Protein AF-A0A927BE67-F1 (afdb_monomer)

Solvent-accessible surface area (backbone atoms only — not comparable to full-atom values): 8827 Å² total; per-residue (Å²): 133,79,52,74,66,58,51,49,55,53,50,36,50,55,52,45,66,64,47,67,50,78,83,44,46,65,58,48,44,51,53,51,55,58,47,58,78,45,91,54,47,82,44,80,40,77,62,96,70,82,77,75,65,72,56,101,66,52,34,47,49,42,60,64,65,53,89,58,36,66,52,48,56,55,51,50,36,28,50,43,20,61,75,66,48,85,79,73,69,85,77,58,86,67,52,88,71,46,93,55,68,65,61,62,45,50,49,56,51,50,10,46,52,43,21,50,58,53,47,72,69,40,73,77,50,57,87,44,45,69,59,54,52,52,50,52,49,52,53,37,52,76,69,67,55,74,88,124

Organism: NCBI:txid2771359

Foldseek 3Di:
DDDPVRVLVVQLVVLCVLQVDVLCSVLSSVLSVLLVVDPAAEEEDADPDDDFDDDPGRYGYFHSVDPNSCVSSLSSQLVSQLSPVPPPDPPPVPCVPPPCLPPQLVSSVSSVVSSVVSCVVRPSNPVVVVVSVVVSVVVCVVSVNPDD

Structure (mmCIF, N/CA/C/O backbone):
data_AF-A0A927BE67-F1
#
_entry.id   AF-A0A927BE67-F1
#
loop_
_atom_site.group_PDB
_atom_site.id
_atom_site.type_symbol
_atom_site.label_atom_id
_atom_site.label_alt_id
_atom_site.label_comp_id
_atom_site.label_asym_id
_atom_site.label_entity_id
_atom_site.label_seq_id
_atom_site.pdbx_PDB_ins_code
_atom_site.Cartn_x
_atom_site.Cartn_y
_atom_site.Cartn_z
_atom_site.occupancy
_a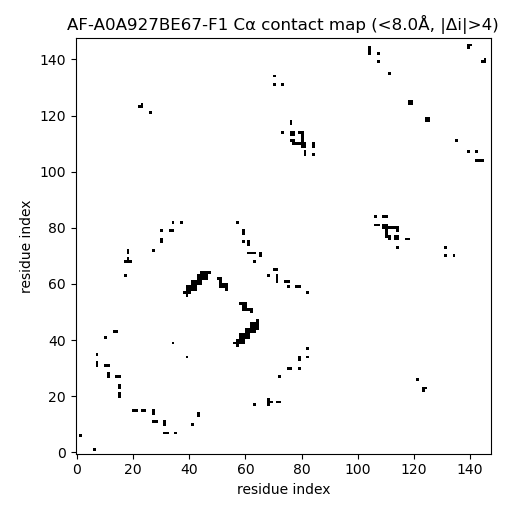tom_site.B_iso_or_equiv
_atom_site.auth_seq_id
_atom_site.auth_comp_id
_atom_site.auth_asym_id
_atom_site.auth_atom_id
_atom_site.pdbx_PDB_model_num
ATOM 1 N N . MET A 1 1 ? 0.210 -8.101 26.092 1.00 61.03 1 MET A N 1
ATOM 2 C CA . MET A 1 1 ? 0.475 -8.402 24.668 1.00 61.03 1 MET A CA 1
ATOM 3 C C . MET A 1 1 ? -0.801 -8.115 23.909 1.00 61.03 1 MET A C 1
ATOM 5 O O . MET A 1 1 ? -1.844 -8.502 24.415 1.00 61.03 1 MET A O 1
ATOM 9 N N . LEU A 1 2 ? -0.720 -7.422 22.772 1.00 76.19 2 LEU A N 1
ATOM 10 C CA . LEU A 1 2 ? -1.875 -7.252 21.890 1.00 76.19 2 LEU A CA 1
ATOM 11 C C . LEU A 1 2 ? -2.132 -8.557 21.132 1.00 76.19 2 LEU A C 1
ATOM 13 O O . LEU A 1 2 ? -1.194 -9.279 20.785 1.00 76.19 2 LEU A O 1
ATOM 17 N N . THR A 1 3 ? -3.394 -8.842 20.860 1.00 87.62 3 THR A N 1
ATOM 18 C CA . THR A 1 3 ? -3.814 -9.837 19.877 1.00 87.62 3 THR A CA 1
ATOM 19 C C . THR A 1 3 ? -3.409 -9.394 18.466 1.00 87.62 3 THR A C 1
ATOM 21 O O . THR A 1 3 ? -3.075 -8.230 18.209 1.00 87.62 3 THR A O 1
ATOM 24 N N . ARG A 1 4 ? -3.432 -10.333 17.513 1.00 85.12 4 ARG A N 1
ATOM 25 C CA . ARG A 1 4 ? -3.152 -10.029 16.101 1.00 85.12 4 ARG A CA 1
ATOM 26 C C . ARG A 1 4 ? -4.130 -8.991 15.547 1.00 85.12 4 ARG A C 1
ATOM 28 O O . ARG A 1 4 ? -3.709 -8.085 14.841 1.00 85.12 4 ARG A O 1
ATOM 35 N N . GLU A 1 5 ? -5.403 -9.102 15.905 1.00 89.50 5 GLU A N 1
ATOM 36 C CA . GLU A 1 5 ? -6.449 -8.173 15.479 1.00 89.50 5 GLU A CA 1
ATOM 37 C C . GLU A 1 5 ? -6.216 -6.761 16.029 1.00 89.50 5 GLU A C 1
ATOM 39 O O . GLU A 1 5 ? -6.177 -5.805 15.259 1.00 89.50 5 GLU A O 1
ATOM 44 N N . GLU A 1 6 ? -5.928 -6.625 17.325 1.00 90.44 6 GLU A N 1
ATOM 45 C CA . GLU A 1 6 ? -5.585 -5.328 17.930 1.00 90.44 6 GLU A CA 1
ATOM 46 C C . GLU A 1 6 ? -4.334 -4.703 17.296 1.00 90.44 6 GLU A C 1
ATOM 48 O O . GLU A 1 6 ? -4.244 -3.484 17.152 1.00 90.44 6 GLU A O 1
ATOM 53 N N . SER A 1 7 ? -3.374 -5.533 16.880 1.00 88.31 7 SER A N 1
ATOM 54 C CA . SER A 1 7 ? -2.161 -5.073 16.195 1.00 88.31 7 SER A CA 1
ATOM 55 C C . SER A 1 7 ? -2.469 -4.531 14.795 1.00 88.31 7 SER A C 1
ATOM 57 O O . SER A 1 7 ? -1.916 -3.502 14.407 1.00 88.31 7 SER A O 1
ATOM 59 N N . ILE A 1 8 ? -3.382 -5.178 14.063 1.00 94.00 8 ILE A N 1
ATOM 60 C CA . ILE A 1 8 ? -3.869 -4.714 12.756 1.00 94.00 8 ILE A CA 1
ATOM 61 C C . ILE A 1 8 ? -4.620 -3.390 12.915 1.00 94.00 8 ILE A C 1
ATOM 63 O O . ILE A 1 8 ? -4.285 -2.429 12.230 1.00 94.00 8 ILE A O 1
ATOM 67 N N . ILE A 1 9 ? -5.575 -3.307 13.848 1.00 96.06 9 ILE A N 1
ATOM 68 C CA . ILE A 1 9 ? -6.365 -2.087 14.099 1.00 96.06 9 ILE A CA 1
ATOM 69 C C . ILE A 1 9 ? -5.448 -0.918 14.458 1.00 96.06 9 ILE A C 1
ATOM 71 O O . ILE A 1 9 ? -5.558 0.161 13.877 1.00 96.06 9 ILE A O 1
ATOM 75 N N . LYS A 1 10 ? -4.492 -1.142 15.367 1.00 95.19 10 LYS A N 1
ATOM 76 C CA . LYS A 1 10 ? -3.515 -0.119 15.744 1.00 95.19 10 LYS A CA 1
ATOM 77 C C . LYS A 1 10 ? -2.704 0.357 14.538 1.00 95.19 10 LYS A C 1
ATOM 79 O O . LYS A 1 10 ? -2.473 1.552 14.402 1.00 95.19 10 LYS A O 1
ATOM 84 N N . LYS A 1 11 ? -2.284 -0.564 13.665 1.00 95.69 11 LYS A N 1
ATOM 85 C CA . LYS A 1 11 ? -1.498 -0.227 12.475 1.00 95.69 11 LYS A CA 1
ATOM 86 C C . LYS A 1 11 ? -2.320 0.535 11.435 1.00 95.69 11 LYS A C 1
ATOM 88 O O . LYS A 1 11 ? -1.802 1.468 10.838 1.00 95.69 11 LYS A O 1
ATOM 93 N N . ILE A 1 12 ? -3.593 0.184 11.258 1.00 97.62 12 ILE A N 1
ATOM 94 C CA . ILE A 1 12 ? -4.522 0.949 10.416 1.00 97.62 12 ILE A CA 1
ATOM 95 C C . ILE A 1 12 ? -4.627 2.382 10.941 1.00 97.62 12 ILE A C 1
ATOM 97 O O . ILE A 1 12 ? -4.439 3.317 10.169 1.00 97.62 12 ILE A O 1
ATOM 101 N N . GLN A 1 13 ? -4.867 2.560 12.244 1.00 97.88 13 GLN A N 1
ATOM 102 C CA . GLN A 1 13 ? -4.994 3.894 12.832 1.00 97.88 13 GLN A CA 1
ATOM 103 C C . GLN A 1 13 ? -3.712 4.720 12.667 1.00 97.88 13 GLN A C 1
ATOM 105 O O . GLN A 1 13 ? -3.780 5.874 12.270 1.00 97.88 13 GLN A O 1
ATOM 110 N N . GLU A 1 14 ? -2.544 4.116 12.888 1.00 96.88 14 GLU A N 1
ATOM 111 C CA . GLU A 1 14 ? -1.242 4.769 12.706 1.00 96.88 14 GLU A CA 1
ATOM 112 C C . GLU A 1 14 ? -1.045 5.306 11.279 1.00 96.88 14 GLU A C 1
ATOM 114 O O . GLU A 1 14 ? -0.574 6.427 11.100 1.00 96.88 14 GLU A O 1
ATOM 119 N N . PHE A 1 15 ? -1.444 4.540 10.259 1.00 97.44 15 PHE A N 1
ATOM 120 C CA . PHE A 1 15 ? -1.366 4.983 8.866 1.00 97.44 15 PHE A CA 1
ATOM 121 C C . PHE A 1 15 ? -2.423 6.039 8.526 1.00 97.44 15 PHE A C 1
ATOM 123 O O . PHE A 1 15 ? -2.108 6.996 7.820 1.00 97.44 15 PHE A O 1
ATOM 130 N N . LYS A 1 16 ? -3.649 5.913 9.049 1.00 97.44 16 LYS A N 1
ATOM 131 C CA . LYS A 1 16 ? -4.698 6.935 8.892 1.00 97.44 16 LYS A CA 1
ATOM 132 C C . LYS A 1 16 ? -4.272 8.271 9.495 1.00 97.44 16 LYS A C 1
ATOM 134 O O . LYS A 1 16 ? -4.409 9.303 8.846 1.00 97.44 16 LYS A O 1
ATOM 139 N N . ASP A 1 17 ? -3.687 8.247 10.691 1.00 97.00 17 ASP A N 1
ATOM 140 C CA . ASP A 1 17 ? -3.183 9.442 11.373 1.00 97.00 17 ASP A CA 1
ATOM 141 C C . ASP A 1 17 ? -2.032 10.095 10.597 1.00 97.00 17 ASP A C 1
ATOM 143 O O . ASP A 1 17 ? -1.940 11.320 10.537 1.00 97.00 17 ASP A O 1
ATOM 147 N N . ALA A 1 18 ? -1.164 9.285 9.985 1.00 96.00 18 ALA A N 1
ATOM 148 C CA . ALA A 1 18 ? -0.029 9.771 9.210 1.00 96.00 18 ALA A CA 1
ATOM 149 C C . ALA A 1 18 ? -0.423 10.367 7.855 1.00 96.00 18 ALA A C 1
ATOM 151 O O . ALA A 1 18 ? 0.161 11.368 7.436 1.00 96.00 18 ALA A O 1
ATOM 152 N N . VAL A 1 19 ? -1.399 9.759 7.176 1.00 96.75 19 VAL A N 1
ATOM 153 C CA . VAL A 1 19 ? -1.927 10.262 5.903 1.00 96.75 19 VAL A CA 1
ATOM 154 C C . VAL A 1 19 ? -2.828 11.476 6.125 1.00 96.75 19 VAL A C 1
ATOM 156 O O . VAL A 1 19 ? -2.733 12.447 5.382 1.00 96.75 19 VAL A O 1
ATOM 159 N N . HIS A 1 20 ? -3.654 11.446 7.172 1.00 96.19 20 HIS A N 1
ATOM 160 C CA . HIS A 1 20 ? -4.555 12.524 7.586 1.00 96.19 20 HIS A CA 1
ATOM 161 C C . HIS A 1 20 ? -5.543 12.995 6.498 1.00 96.19 20 HIS A C 1
ATOM 163 O O . HIS A 1 20 ? -5.986 14.142 6.486 1.00 96.19 20 HIS A O 1
ATOM 169 N N . GLU A 1 21 ? -5.925 12.096 5.591 1.00 96.12 21 GLU A N 1
ATOM 170 C CA . GLU A 1 21 ? -6.897 12.343 4.524 1.00 96.12 21 GLU A CA 1
ATOM 171 C C . GLU A 1 21 ? -7.936 11.214 4.550 1.00 96.12 21 GLU A C 1
ATOM 173 O O . GLU A 1 21 ? -7.723 10.138 3.992 1.00 96.12 21 GLU A O 1
ATOM 178 N N . SER A 1 22 ? -9.068 11.452 5.224 1.00 96.69 22 SER A N 1
ATOM 179 C CA . SER A 1 22 ? -10.072 10.417 5.534 1.00 96.69 22 SER A CA 1
ATOM 180 C C . SER A 1 22 ? -10.704 9.754 4.310 1.00 96.69 22 SER A C 1
ATOM 182 O O . SER A 1 22 ? -11.240 8.654 4.409 1.00 96.69 22 SER A O 1
ATOM 184 N N . GLN A 1 23 ? -10.619 10.389 3.141 1.00 96.81 23 GLN A N 1
ATOM 185 C CA . GLN A 1 23 ? -11.036 9.804 1.867 1.00 96.81 23 GLN A CA 1
ATOM 186 C C . GLN A 1 23 ? -10.241 8.544 1.481 1.00 96.81 23 GLN A C 1
ATOM 188 O O . GLN A 1 23 ? -10.727 7.770 0.668 1.00 96.81 23 GLN A O 1
ATOM 193 N N . PHE A 1 24 ? -9.062 8.308 2.074 1.00 97.56 24 PHE A N 1
ATOM 194 C CA . PHE A 1 24 ? -8.234 7.117 1.831 1.00 97.56 24 PHE A CA 1
ATOM 195 C C . PHE A 1 24 ? -8.315 6.063 2.942 1.00 97.56 24 PHE A C 1
ATOM 197 O O . PHE A 1 24 ? -7.573 5.080 2.913 1.00 97.56 24 PHE A O 1
ATOM 204 N N . ASP A 1 25 ? -9.194 6.241 3.928 1.00 97.56 25 ASP A N 1
ATOM 205 C CA . ASP A 1 25 ? -9.299 5.346 5.080 1.00 97.56 25 ASP A CA 1
ATOM 206 C C . ASP A 1 25 ? -9.586 3.892 4.686 1.00 97.56 25 ASP A C 1
ATOM 208 O O . ASP A 1 25 ? -8.989 2.974 5.253 1.00 97.56 25 ASP A O 1
ATOM 212 N N . GLU A 1 26 ? -10.488 3.683 3.722 1.00 96.69 26 GLU A N 1
ATOM 213 C CA . GLU A 1 26 ? -10.852 2.351 3.224 1.00 96.69 26 GLU A CA 1
ATOM 214 C C . GLU A 1 26 ? -9.691 1.701 2.461 1.00 96.69 26 GLU 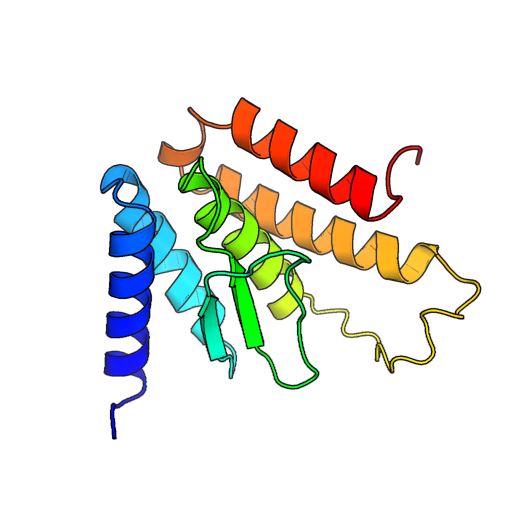A C 1
ATOM 216 O O . GLU A 1 26 ? -9.397 0.519 2.664 1.00 96.69 26 GLU A O 1
ATOM 221 N N . CYS A 1 27 ? -8.981 2.484 1.642 1.00 97.44 27 CYS A N 1
ATOM 222 C CA . CYS A 1 27 ? -7.773 2.053 0.945 1.00 97.44 27 CYS A CA 1
ATOM 223 C C . CYS A 1 27 ? -6.692 1.590 1.934 1.00 97.44 27 CYS A C 1
ATOM 225 O O . CYS A 1 27 ? -6.190 0.467 1.834 1.00 97.44 27 CYS A O 1
ATOM 227 N N . LEU A 1 28 ? -6.379 2.409 2.942 1.00 97.88 28 LEU A N 1
ATOM 228 C CA . LEU A 1 28 ? -5.391 2.083 3.973 1.00 97.88 28 LEU A CA 1
ATOM 229 C C . LEU A 1 28 ? -5.783 0.837 4.769 1.00 97.88 28 LEU A C 1
ATOM 231 O O . LEU A 1 28 ? -4.953 -0.043 5.001 1.00 97.88 28 LEU A O 1
ATOM 235 N N . GLU A 1 29 ? -7.050 0.730 5.164 1.00 98.00 29 GLU A N 1
ATOM 236 C CA . GLU A 1 29 ? -7.559 -0.442 5.869 1.00 98.00 29 GLU A CA 1
ATOM 237 C C . GLU A 1 29 ? -7.406 -1.719 5.037 1.00 98.00 29 GLU A C 1
ATOM 239 O O . GLU A 1 29 ? -6.929 -2.737 5.551 1.00 98.00 29 GLU A O 1
ATOM 244 N N . TYR A 1 30 ? -7.758 -1.664 3.751 1.00 98.00 30 TYR A N 1
ATOM 245 C CA . TYR A 1 30 ? -7.598 -2.788 2.837 1.00 98.00 30 TYR A CA 1
ATOM 246 C C . TYR A 1 30 ? -6.128 -3.193 2.687 1.00 98.00 30 TYR A C 1
ATOM 248 O O . TYR A 1 30 ? -5.797 -4.365 2.876 1.00 98.00 30 TYR A O 1
ATOM 256 N N . LEU A 1 31 ? -5.242 -2.240 2.381 1.00 97.50 31 LEU A N 1
ATOM 257 C CA . LEU A 1 31 ? -3.824 -2.505 2.132 1.00 97.50 31 LEU A CA 1
ATOM 258 C C . LEU A 1 31 ? -3.140 -3.108 3.362 1.00 97.50 31 LEU A C 1
ATOM 260 O O . LEU A 1 31 ? -2.454 -4.126 3.257 1.00 97.50 31 LEU A O 1
ATOM 264 N N . ILE A 1 32 ? -3.380 -2.544 4.548 1.00 96.88 32 ILE A N 1
ATOM 265 C CA . ILE A 1 32 ? -2.801 -3.059 5.790 1.00 96.88 32 ILE A CA 1
ATOM 266 C C . ILE A 1 32 ? -3.319 -4.471 6.087 1.00 96.88 32 ILE A C 1
ATOM 268 O O . ILE A 1 32 ? -2.518 -5.365 6.367 1.00 96.88 32 ILE A O 1
ATOM 272 N N . LYS A 1 33 ? -4.631 -4.726 5.976 1.00 96.25 33 LYS A N 1
ATOM 273 C CA . LYS A 1 33 ? -5.186 -6.081 6.167 1.00 96.25 33 LYS A CA 1
ATOM 274 C C . LYS A 1 33 ? -4.590 -7.085 5.184 1.00 96.25 33 LYS A C 1
ATOM 276 O O . LYS A 1 33 ? -4.218 -8.181 5.600 1.00 96.25 33 LYS A O 1
ATOM 281 N N . LYS A 1 34 ? -4.451 -6.691 3.917 1.00 95.00 34 LYS A N 1
ATOM 282 C CA . LYS A 1 34 ? -3.858 -7.511 2.858 1.00 95.00 34 LYS A CA 1
ATOM 283 C C . LYS A 1 34 ? -2.404 -7.868 3.155 1.00 95.00 34 LYS A C 1
ATOM 285 O O . LYS A 1 34 ? -2.022 -9.028 3.039 1.00 95.00 34 LYS A O 1
ATOM 290 N N . ALA A 1 35 ? -1.596 -6.911 3.610 1.00 93.06 35 ALA A N 1
ATOM 291 C CA . ALA A 1 35 ? -0.224 -7.181 4.036 1.00 93.06 35 ALA A CA 1
ATOM 292 C C . ALA A 1 35 ? -0.179 -8.231 5.163 1.00 93.06 35 ALA A C 1
ATOM 294 O O . ALA A 1 35 ? 0.587 -9.196 5.106 1.00 93.06 35 ALA A O 1
ATOM 295 N N . TYR A 1 36 ? -1.068 -8.101 6.152 1.00 93.38 36 TYR A N 1
ATOM 296 C CA . TYR A 1 36 ? -1.182 -9.042 7.267 1.00 93.38 36 TYR A CA 1
ATOM 297 C C . TYR A 1 36 ? -1.748 -10.422 6.895 1.00 93.38 36 TYR A C 1
ATOM 299 O O . TYR A 1 36 ? -1.825 -11.279 7.777 1.00 93.38 36 TYR A O 1
ATOM 307 N N . GLU A 1 37 ? -2.072 -10.713 5.630 1.00 90.56 37 GLU A N 1
ATOM 308 C CA . GLU A 1 37 ? -2.272 -12.093 5.154 1.00 90.56 37 GLU A CA 1
ATOM 309 C C . GLU A 1 37 ? -0.972 -12.915 5.227 1.00 90.56 37 GLU A C 1
ATOM 311 O O . GLU A 1 37 ? -1.001 -14.148 5.289 1.00 90.56 37 GLU A O 1
ATOM 316 N N . LYS A 1 38 ? 0.183 -12.240 5.270 1.00 88.19 38 LYS A N 1
ATOM 317 C CA . LYS A 1 38 ? 1.503 -12.831 5.509 1.00 88.19 38 LYS A CA 1
ATOM 318 C C . LYS A 1 38 ? 1.987 -12.524 6.934 1.00 88.19 38 LYS A C 1
ATOM 320 O O . LYS A 1 38 ? 1.545 -11.551 7.545 1.00 88.19 38 LYS A O 1
ATOM 325 N N . PRO A 1 39 ? 2.903 -13.337 7.496 1.00 86.44 39 PRO A N 1
ATOM 326 C CA . PRO A 1 39 ? 3.578 -13.006 8.749 1.00 86.44 39 PRO A CA 1
ATOM 327 C C . PRO A 1 39 ? 4.559 -11.850 8.505 1.00 86.44 39 PRO A C 1
ATOM 329 O O . PRO A 1 39 ? 5.730 -12.080 8.208 1.00 86.44 39 PRO A O 1
ATOM 332 N N . VAL A 1 40 ? 4.046 -10.621 8.574 1.00 88.12 40 VAL A N 1
ATOM 333 C CA . VAL A 1 40 ? 4.767 -9.380 8.276 1.00 88.12 40 VAL A CA 1
ATOM 334 C C . VAL A 1 40 ? 4.733 -8.429 9.473 1.00 88.12 40 VAL A C 1
ATOM 336 O O . VAL A 1 40 ? 3.758 -8.401 10.229 1.00 88.12 40 VAL A O 1
ATOM 339 N N . LEU A 1 41 ? 5.785 -7.633 9.632 1.00 89.25 41 LEU A N 1
ATOM 340 C CA . LEU A 1 41 ? 5.799 -6.452 10.491 1.00 89.25 41 LEU A CA 1
ATOM 341 C C . LEU A 1 41 ? 5.728 -5.196 9.616 1.00 89.25 41 LEU A C 1
ATOM 343 O O . LEU A 1 41 ? 6.487 -5.075 8.665 1.00 89.25 41 LEU A O 1
ATOM 347 N N . ILE A 1 42 ? 4.838 -4.255 9.929 1.00 91.50 42 ILE A N 1
ATOM 348 C CA . ILE A 1 42 ? 4.726 -2.988 9.189 1.00 91.50 42 ILE A CA 1
ATOM 349 C C . ILE A 1 42 ? 5.157 -1.849 10.106 1.00 91.50 42 ILE A C 1
ATOM 351 O O . ILE A 1 42 ? 4.588 -1.667 11.188 1.00 91.50 42 ILE A O 1
ATOM 355 N N . LEU A 1 43 ? 6.151 -1.082 9.680 1.00 91.56 43 LEU A N 1
ATOM 356 C CA . LEU A 1 43 ? 6.725 0.029 10.425 1.00 91.56 43 LEU A CA 1
ATOM 357 C C . LEU A 1 43 ? 6.551 1.320 9.635 1.00 91.56 43 LEU A C 1
ATOM 359 O O . LEU A 1 43 ? 6.853 1.369 8.445 1.00 91.56 43 LEU A O 1
ATOM 363 N N . LEU A 1 44 ? 6.072 2.351 10.321 1.00 90.69 44 LEU A N 1
ATOM 364 C CA . LEU A 1 44 ? 6.038 3.712 9.824 1.00 90.69 44 LEU A CA 1
ATOM 365 C C . LEU A 1 44 ? 7.105 4.502 10.593 1.00 90.69 44 LEU A C 1
ATOM 367 O O . LEU A 1 44 ? 7.032 4.626 11.815 1.00 90.69 44 LEU A O 1
ATOM 371 N N . GLU A 1 45 ? 8.139 4.969 9.901 1.00 88.00 45 GLU A N 1
ATOM 372 C CA . GLU A 1 45 ? 9.356 5.511 10.519 1.00 88.00 45 GLU A CA 1
ATOM 373 C C . GLU A 1 45 ? 9.694 6.879 9.920 1.00 88.00 45 GLU A C 1
ATOM 375 O O . GLU A 1 45 ? 9.483 7.094 8.737 1.00 88.00 45 GLU A O 1
ATOM 380 N N . ASN A 1 46 ? 10.265 7.802 10.699 1.00 80.38 46 ASN A N 1
ATOM 381 C CA . ASN A 1 46 ? 10.880 9.009 10.135 1.00 80.38 46 ASN A CA 1
ATOM 382 C C . ASN A 1 46 ? 12.334 8.689 9.790 1.00 80.38 46 ASN A C 1
ATOM 384 O O . ASN A 1 46 ? 13.180 8.618 10.689 1.00 80.38 46 ASN A O 1
ATOM 388 N N . ARG A 1 47 ? 12.630 8.469 8.509 1.00 66.94 47 ARG A N 1
ATOM 389 C CA . ARG A 1 47 ? 13.992 8.166 8.063 1.00 66.94 47 ARG A CA 1
ATOM 390 C C . ARG A 1 47 ? 14.685 9.461 7.654 1.00 66.94 47 ARG A C 1
ATOM 392 O O . ARG A 1 47 ? 14.353 10.066 6.645 1.00 66.94 47 ARG A O 1
ATOM 399 N N . ASN A 1 48 ? 15.684 9.889 8.427 1.00 53.88 48 ASN A N 1
ATOM 400 C CA . ASN A 1 48 ? 16.535 11.041 8.093 1.00 53.88 48 ASN A CA 1
ATOM 401 C C . ASN A 1 48 ? 17.542 10.697 6.973 1.00 53.88 48 ASN A C 1
ATOM 403 O O . ASN A 1 48 ? 18.753 10.816 7.160 1.00 53.88 48 ASN A O 1
ATOM 407 N N . GLY A 1 49 ? 17.037 10.276 5.812 1.00 46.84 49 GLY A N 1
ATOM 408 C CA . GLY A 1 49 ? 17.819 9.931 4.628 1.00 46.84 49 GLY A CA 1
ATOM 409 C C . GLY A 1 49 ? 18.008 8.424 4.428 1.00 46.84 49 GLY A C 1
ATOM 410 O O . GLY A 1 49 ? 18.444 7.722 5.334 1.00 46.84 49 GLY A O 1
ATOM 411 N N . LEU A 1 50 ? 17.744 8.000 3.183 1.00 41.81 50 LEU A N 1
ATOM 412 C CA . LEU A 1 50 ? 17.921 6.672 2.571 1.00 41.81 50 LEU A CA 1
ATOM 413 C C . LEU A 1 50 ? 16.794 5.652 2.823 1.00 41.81 50 LEU A C 1
ATOM 415 O O . LEU A 1 50 ? 16.851 4.902 3.788 1.00 41.81 50 LEU A O 1
ATOM 419 N N . GLY A 1 51 ? 15.834 5.633 1.880 1.00 47.59 51 GLY A N 1
ATOM 420 C CA . GLY A 1 51 ? 15.137 4.466 1.297 1.00 47.59 51 GLY A CA 1
ATOM 421 C C . GLY A 1 51 ? 14.428 3.461 2.215 1.00 47.59 51 GLY A C 1
ATOM 422 O O . GLY A 1 51 ? 14.836 3.208 3.340 1.00 47.59 51 GLY A O 1
ATOM 423 N N . SER A 1 52 ? 13.362 2.828 1.722 1.00 47.72 52 SER A N 1
ATOM 424 C CA . SER A 1 52 ? 12.822 1.600 2.325 1.00 47.72 52 SER A CA 1
ATOM 425 C C . SER A 1 52 ? 13.867 0.472 2.229 1.00 47.72 52 SER A C 1
ATOM 427 O O . SER A 1 52 ? 14.509 0.298 1.195 1.00 47.72 52 SER A O 1
ATOM 429 N N . GLU A 1 53 ? 14.082 -0.270 3.321 1.00 47.88 53 GLU A N 1
ATOM 430 C CA . GLU A 1 53 ? 14.930 -1.470 3.354 1.00 47.88 53 GLU A C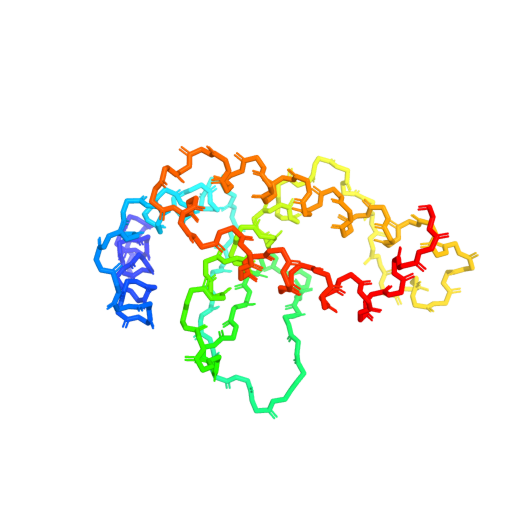A 1
ATOM 431 C C . GLU A 1 53 ? 14.093 -2.625 3.910 1.00 47.88 53 GLU A C 1
ATOM 433 O O . GLU A 1 53 ? 13.718 -2.625 5.090 1.00 47.88 53 GLU A O 1
ATOM 438 N N . ILE A 1 54 ? 13.807 -3.617 3.064 1.00 46.59 54 ILE A N 1
ATOM 439 C CA . ILE A 1 54 ? 13.305 -4.915 3.515 1.00 46.59 54 ILE A CA 1
ATOM 440 C C . ILE A 1 54 ? 14.502 -5.681 4.089 1.00 46.59 54 ILE A C 1
ATOM 442 O O . ILE A 1 54 ? 15.264 -6.322 3.363 1.00 46.59 54 ILE A O 1
ATOM 446 N N . ASP A 1 55 ? 14.666 -5.621 5.409 1.00 47.78 55 ASP A N 1
ATOM 447 C CA . ASP A 1 55 ? 15.521 -6.563 6.133 1.00 47.78 55 ASP A CA 1
ATOM 448 C C . ASP A 1 55 ? 14.963 -7.992 5.941 1.00 47.78 55 ASP A C 1
ATOM 450 O O . ASP A 1 55 ? 13.772 -8.169 5.665 1.00 47.78 55 ASP A O 1
ATOM 454 N N . LYS A 1 56 ? 15.794 -9.033 6.091 1.00 46.78 56 LYS A N 1
ATOM 455 C CA . LYS A 1 56 ? 15.506 -10.471 5.833 1.00 46.78 56 LYS A CA 1
ATOM 456 C C . LYS A 1 56 ? 14.322 -11.064 6.631 1.00 46.78 56 LYS A C 1
ATOM 458 O O . LYS A 1 56 ? 14.102 -12.273 6.637 1.00 46.78 56 LYS A O 1
ATOM 463 N N . SER A 1 57 ? 13.565 -10.223 7.319 1.00 50.81 57 SER A N 1
ATOM 464 C CA . SER A 1 57 ? 12.590 -10.477 8.362 1.00 50.81 57 SER A CA 1
ATOM 465 C C . SER A 1 57 ? 11.198 -9.949 7.987 1.00 50.81 57 SER A C 1
ATOM 467 O O . SER A 1 57 ? 10.595 -9.254 8.789 1.00 50.81 57 SER A O 1
ATOM 469 N N . SER A 1 58 ? 10.667 -10.246 6.789 1.00 75.25 58 SER A N 1
ATOM 470 C CA . SER A 1 58 ? 9.275 -9.926 6.382 1.00 75.25 58 SER A CA 1
ATOM 471 C C . SER A 1 58 ? 8.766 -8.584 6.939 1.00 75.25 58 SER A C 1
ATOM 473 O O . SER A 1 58 ? 7.748 -8.540 7.628 1.00 75.25 58 SER A O 1
ATOM 475 N N . THR A 1 59 ? 9.528 -7.507 6.762 1.00 84.38 59 THR A N 1
ATOM 476 C CA . THR A 1 59 ? 9.198 -6.206 7.351 1.00 84.38 59 THR A CA 1
ATOM 477 C C . THR A 1 59 ? 8.974 -5.207 6.229 1.00 84.38 59 THR A C 1
ATOM 479 O O . THR A 1 59 ? 9.858 -5.018 5.401 1.00 84.38 59 THR A O 1
ATOM 482 N N . ILE A 1 60 ? 7.804 -4.571 6.218 1.00 89.00 60 ILE A N 1
ATOM 483 C CA . ILE A 1 60 ? 7.505 -3.407 5.381 1.00 89.00 60 ILE A CA 1
ATOM 484 C C . ILE A 1 60 ? 7.872 -2.166 6.186 1.00 89.00 60 ILE A C 1
ATOM 486 O O . ILE A 1 60 ? 7.419 -2.013 7.324 1.00 89.00 60 ILE A O 1
ATOM 490 N N . ARG A 1 61 ? 8.678 -1.277 5.607 1.00 88.31 61 ARG A N 1
ATOM 491 C CA . ARG A 1 61 ? 9.099 -0.033 6.254 1.00 88.31 61 ARG A CA 1
ATOM 492 C C . ARG A 1 61 ? 8.759 1.145 5.361 1.00 88.31 61 ARG A C 1
ATOM 494 O O . ARG A 1 61 ? 9.287 1.249 4.266 1.00 88.31 61 ARG A O 1
ATOM 501 N N . ILE A 1 62 ? 7.896 2.028 5.843 1.00 90.69 62 ILE A N 1
ATOM 502 C CA . ILE A 1 62 ? 7.449 3.201 5.096 1.00 90.69 62 ILE A CA 1
ATOM 503 C C . ILE A 1 62 ? 7.993 4.449 5.777 1.00 90.69 62 ILE A C 1
ATOM 505 O O . ILE A 1 62 ? 7.868 4.600 6.996 1.00 90.69 62 ILE A O 1
ATOM 509 N N . ASP A 1 63 ? 8.605 5.334 4.992 1.00 88.69 63 ASP A N 1
ATOM 510 C CA . ASP A 1 63 ? 9.042 6.632 5.491 1.00 88.69 63 ASP A CA 1
ATOM 511 C C . ASP A 1 63 ? 7.831 7.558 5.688 1.00 88.69 63 ASP A C 1
ATOM 513 O O . ASP A 1 63 ? 6.971 7.688 4.821 1.00 88.69 63 ASP A O 1
ATOM 517 N N . ASN A 1 64 ? 7.746 8.201 6.846 1.00 89.50 64 ASN A N 1
ATOM 518 C CA . ASN A 1 64 ? 6.723 9.189 7.179 1.00 89.50 64 ASN A CA 1
ATOM 519 C C . ASN A 1 64 ? 7.241 10.628 7.037 1.00 89.50 64 ASN A C 1
ATOM 521 O O . ASN A 1 64 ? 6.530 11.582 7.348 1.00 89.50 64 ASN A O 1
ATOM 525 N N . SER A 1 65 ? 8.472 10.821 6.562 1.00 88.12 65 SER A N 1
ATOM 526 C CA . SER A 1 65 ? 9.050 12.150 6.364 1.00 88.12 65 SER A CA 1
ATOM 527 C C . SER A 1 65 ? 8.540 12.869 5.107 1.00 88.12 65 SER A C 1
ATOM 529 O O . SER A 1 65 ? 8.765 14.070 4.967 1.00 88.12 65 SER A O 1
ATOM 531 N N . PHE A 1 66 ? 7.809 12.177 4.220 1.00 87.19 66 PHE A N 1
ATOM 532 C CA . PHE A 1 66 ? 7.306 12.763 2.976 1.00 87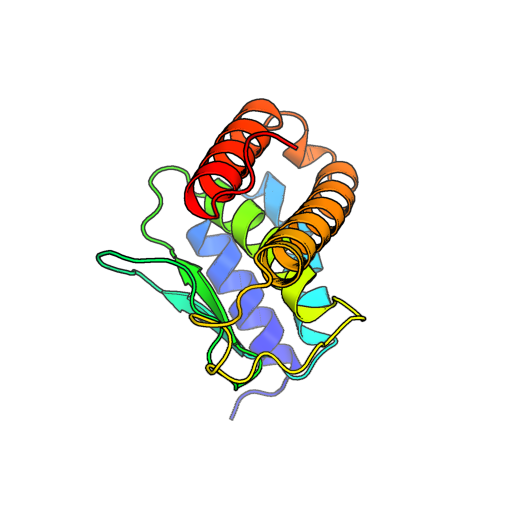.19 66 PHE A CA 1
ATOM 533 C C . PHE A 1 66 ? 6.457 14.016 3.226 1.00 87.19 66 PHE A C 1
ATOM 535 O O . PHE A 1 66 ? 5.538 14.009 4.055 1.00 87.19 66 PHE A O 1
ATOM 542 N N . GLU A 1 67 ? 6.743 15.075 2.459 1.00 89.19 67 GLU A N 1
ATOM 543 C CA . GLU A 1 67 ? 5.935 16.301 2.431 1.00 89.19 67 GLU A CA 1
ATOM 544 C C . GLU A 1 67 ? 4.515 16.003 1.934 1.00 89.19 67 GLU A C 1
ATOM 546 O O . GLU A 1 67 ? 3.535 16.450 2.528 1.00 89.19 67 GLU A O 1
ATOM 551 N N . CYS A 1 68 ? 4.399 15.197 0.872 1.00 92.12 68 CYS A N 1
ATOM 552 C CA . CYS A 1 68 ? 3.119 14.679 0.412 1.00 92.12 68 CYS A CA 1
ATOM 553 C C . CYS A 1 68 ? 2.814 13.346 1.100 1.00 92.12 68 CYS A C 1
ATOM 555 O O . CYS A 1 68 ? 3.429 12.321 0.799 1.00 92.12 68 CYS A O 1
ATOM 557 N N . LYS A 1 69 ? 1.825 13.348 1.997 1.00 94.25 69 LYS A N 1
ATOM 558 C CA . LYS A 1 69 ? 1.466 12.168 2.789 1.00 94.25 69 LYS A CA 1
ATOM 559 C C . LYS A 1 69 ? 0.844 11.032 1.981 1.00 94.25 69 LYS A C 1
ATOM 561 O O . LYS A 1 69 ? 1.009 9.878 2.363 1.00 94.25 69 LYS A O 1
ATOM 566 N N . ARG A 1 70 ? 0.249 11.304 0.814 1.00 95.88 70 ARG A N 1
ATOM 567 C CA . ARG A 1 70 ? -0.233 10.254 -0.107 1.00 95.88 70 ARG A CA 1
ATOM 568 C C . ARG A 1 70 ? 0.876 9.337 -0.622 1.00 95.88 70 ARG A C 1
ATOM 570 O O . ARG A 1 70 ? 0.594 8.185 -0.939 1.00 95.88 70 ARG A O 1
ATOM 577 N N . ILE A 1 71 ? 2.136 9.788 -0.627 1.00 95.31 71 ILE A N 1
ATOM 578 C CA . ILE A 1 71 ? 3.282 8.936 -0.984 1.00 95.31 71 ILE A CA 1
ATOM 579 C C . ILE A 1 71 ? 3.365 7.702 -0.074 1.00 95.31 71 ILE A C 1
ATOM 581 O O . ILE A 1 71 ? 3.710 6.627 -0.553 1.00 95.31 71 ILE A O 1
ATOM 585 N N . ILE A 1 72 ? 2.943 7.806 1.191 1.00 95.88 72 ILE A N 1
ATOM 586 C CA . ILE A 1 72 ? 2.862 6.670 2.126 1.00 95.88 72 ILE A CA 1
ATOM 587 C C . ILE A 1 72 ? 1.979 5.550 1.552 1.00 95.88 72 ILE A C 1
ATOM 589 O O . ILE A 1 72 ? 2.324 4.378 1.673 1.00 95.88 72 ILE A O 1
ATOM 593 N N . ILE A 1 73 ? 0.862 5.894 0.897 1.00 97.62 73 ILE A N 1
ATOM 594 C CA . ILE A 1 73 ? -0.045 4.922 0.266 1.00 97.62 73 ILE A CA 1
ATOM 595 C C . ILE A 1 73 ? 0.645 4.267 -0.935 1.00 97.62 73 ILE A C 1
ATOM 597 O O . ILE A 1 73 ? 0.575 3.051 -1.103 1.00 97.62 73 ILE A O 1
ATOM 601 N N . TYR A 1 74 ? 1.329 5.061 -1.762 1.00 97.31 74 TYR A N 1
ATOM 602 C CA . TYR A 1 74 ? 2.016 4.571 -2.960 1.00 97.31 74 TYR A CA 1
ATOM 603 C C . TYR A 1 74 ? 3.148 3.603 -2.611 1.00 97.31 74 TYR A C 1
ATOM 605 O O . TYR A 1 74 ? 3.220 2.516 -3.184 1.00 97.31 74 TYR A O 1
ATOM 613 N N . GLU A 1 75 ? 3.974 3.965 -1.630 1.00 94.75 75 GLU A N 1
ATOM 614 C CA . GLU A 1 75 ? 5.034 3.106 -1.101 1.00 94.75 75 GLU A CA 1
ATOM 615 C C . GLU A 1 75 ? 4.444 1.844 -0.464 1.00 94.75 75 GLU A C 1
ATOM 617 O O . GLU A 1 75 ? 4.911 0.743 -0.733 1.00 94.75 75 GLU A O 1
ATOM 622 N N . LEU A 1 76 ? 3.357 1.960 0.309 1.00 95.75 76 LEU A N 1
ATOM 623 C CA . LEU A 1 76 ? 2.700 0.795 0.902 1.00 95.75 76 LEU A CA 1
ATOM 624 C C . LEU A 1 76 ? 2.206 -0.195 -0.166 1.00 95.75 76 LEU A C 1
ATOM 626 O O . LEU A 1 76 ? 2.398 -1.400 -0.010 1.00 95.75 76 LEU A O 1
ATOM 630 N N . MET A 1 77 ? 1.603 0.287 -1.258 1.00 97.31 77 MET A N 1
ATOM 631 C CA . MET A 1 77 ? 1.189 -0.569 -2.379 1.00 97.31 77 MET A CA 1
ATOM 632 C C . MET A 1 77 ? 2.383 -1.274 -3.034 1.00 97.31 77 MET A C 1
ATOM 634 O O . MET A 1 77 ? 2.312 -2.475 -3.302 1.00 97.31 77 MET A O 1
ATOM 638 N N . HIS A 1 78 ? 3.483 -0.552 -3.254 1.00 94.62 78 HIS A N 1
ATOM 639 C CA . HIS A 1 78 ? 4.713 -1.101 -3.823 1.00 94.62 78 HIS A CA 1
ATOM 640 C C . HIS A 1 78 ? 5.330 -2.192 -2.931 1.00 94.62 78 HIS A C 1
ATOM 642 O O . HIS A 1 78 ? 5.603 -3.302 -3.393 1.00 94.62 78 HIS A O 1
ATOM 648 N N . GLU A 1 79 ? 5.455 -1.928 -1.632 1.00 91.81 79 GLU A N 1
ATOM 649 C CA . GLU A 1 79 ? 6.005 -2.870 -0.653 1.00 91.81 79 GLU A CA 1
ATOM 650 C C . GLU A 1 79 ? 5.117 -4.109 -0.454 1.00 91.81 79 GLU A C 1
ATOM 652 O O . GLU A 1 79 ? 5.610 -5.227 -0.279 1.00 91.81 79 GLU A O 1
ATOM 657 N N . ILE A 1 80 ? 3.791 -3.959 -0.549 1.00 92.88 80 ILE A N 1
ATOM 658 C CA . ILE A 1 80 ? 2.866 -5.102 -0.596 1.00 92.88 80 ILE A CA 1
ATOM 659 C C . ILE A 1 80 ? 3.092 -5.932 -1.865 1.00 92.88 80 ILE A C 1
ATOM 661 O O . ILE A 1 80 ? 3.052 -7.163 -1.798 1.00 92.88 80 ILE A O 1
ATOM 665 N N . GLY A 1 81 ? 3.378 -5.287 -2.999 1.00 91.31 81 GLY A N 1
ATOM 666 C CA . GLY A 1 81 ? 3.799 -5.959 -4.227 1.00 91.31 81 GLY A CA 1
ATOM 667 C C . GLY A 1 81 ? 5.029 -6.840 -4.003 1.00 91.31 81 GLY A C 1
ATOM 668 O O . GLY A 1 81 ? 5.013 -8.019 -4.357 1.00 91.31 81 GLY A O 1
ATOM 669 N N . HIS A 1 82 ? 6.051 -6.320 -3.317 1.00 88.62 82 HIS A N 1
ATOM 670 C CA . HIS A 1 82 ? 7.234 -7.095 -2.915 1.00 88.62 82 HIS A CA 1
ATOM 671 C C . HIS A 1 82 ? 6.909 -8.254 -1.975 1.00 88.62 82 HIS A C 1
ATOM 673 O O . HIS A 1 82 ? 7.450 -9.350 -2.130 1.00 88.62 82 HIS A O 1
ATOM 679 N N . LEU A 1 83 ? 6.040 -8.026 -0.990 1.00 88.62 83 LEU A N 1
ATOM 680 C CA . LEU A 1 83 ? 5.645 -9.031 -0.002 1.00 88.62 83 LEU A CA 1
ATOM 681 C C . LEU A 1 83 ? 4.900 -10.215 -0.638 1.00 88.62 83 LEU A C 1
ATOM 683 O O . LEU A 1 83 ? 5.039 -11.359 -0.184 1.00 88.62 83 LEU A O 1
ATOM 687 N N . LEU A 1 84 ? 4.080 -9.932 -1.650 1.00 87.81 84 LEU A N 1
ATOM 688 C CA . LEU A 1 84 ? 3.199 -10.898 -2.299 1.00 87.81 84 LEU A CA 1
ATOM 689 C C . LEU A 1 84 ? 3.764 -11.475 -3.601 1.00 87.81 84 LEU A C 1
ATOM 691 O O . LEU A 1 84 ? 3.135 -12.386 -4.140 1.00 87.81 84 LEU A O 1
ATOM 695 N N . ASP A 1 85 ? 4.927 -11.012 -4.075 1.00 86.50 85 ASP A N 1
ATOM 696 C CA . ASP A 1 85 ? 5.570 -11.553 -5.276 1.00 86.50 85 ASP A CA 1
ATOM 697 C C . ASP A 1 85 ? 5.791 -13.074 -5.113 1.00 86.50 85 ASP A C 1
ATOM 699 O O . ASP A 1 85 ? 6.550 -13.511 -4.235 1.00 86.50 85 ASP A O 1
ATOM 703 N N . PRO A 1 86 ? 5.124 -13.918 -5.927 1.00 76.50 86 PRO A N 1
ATOM 704 C CA . PRO A 1 86 ? 5.289 -15.365 -5.854 1.00 76.50 86 PRO A CA 1
ATOM 705 C C . PRO A 1 86 ? 6.693 -15.804 -6.289 1.00 76.50 86 PRO A C 1
ATOM 707 O O . PRO A 1 86 ? 7.138 -16.897 -5.931 1.00 76.50 86 PRO A O 1
ATOM 710 N N . ILE A 1 87 ? 7.412 -14.962 -7.037 1.00 72.88 87 ILE A N 1
ATOM 711 C CA . ILE A 1 87 ? 8.772 -15.211 -7.501 1.00 72.88 87 ILE A CA 1
ATOM 712 C C . ILE A 1 87 ? 9.752 -14.708 -6.434 1.00 72.88 87 ILE A C 1
ATOM 714 O O . ILE A 1 87 ? 10.481 -13.734 -6.613 1.00 72.88 87 ILE A O 1
ATOM 718 N N . LYS A 1 88 ? 9.809 -15.425 -5.306 1.00 59.81 88 LYS A N 1
ATOM 719 C CA . LYS A 1 88 ? 10.902 -15.299 -4.334 1.00 59.81 88 LYS A CA 1
ATOM 720 C C . LYS A 1 88 ? 12.149 -15.972 -4.900 1.00 59.81 88 LYS A C 1
ATOM 722 O O . LYS A 1 88 ? 12.420 -17.129 -4.591 1.00 59.81 88 LYS A O 1
ATOM 727 N N . ARG A 1 89 ? 12.908 -15.295 -5.762 1.00 47.91 89 ARG A N 1
ATOM 728 C CA . ARG A 1 89 ? 14.304 -15.712 -5.949 1.00 47.91 89 ARG A CA 1
ATOM 729 C C . ARG A 1 89 ? 15.063 -15.299 -4.696 1.00 47.91 89 ARG A C 1
ATOM 731 O O . ARG A 1 89 ? 14.912 -14.165 -4.255 1.00 47.91 89 ARG A O 1
ATOM 738 N N . ASP A 1 90 ? 15.796 -16.241 -4.107 1.00 42.06 90 ASP A N 1
ATOM 739 C CA . ASP A 1 90 ? 16.691 -16.016 -2.972 1.00 42.06 90 ASP A CA 1
ATOM 740 C C . ASP A 1 90 ? 17.640 -14.856 -3.289 1.00 42.06 90 ASP A C 1
ATOM 742 O O . ASP A 1 90 ? 18.710 -15.039 -3.861 1.00 42.06 90 ASP A O 1
ATOM 746 N N . CYS A 1 91 ? 17.256 -13.638 -2.919 1.00 42.47 91 CYS A N 1
ATOM 747 C CA . CYS A 1 91 ? 18.157 -12.501 -2.903 1.00 42.47 91 CYS A CA 1
ATOM 748 C C . CYS A 1 91 ? 19.019 -12.625 -1.645 1.00 42.47 91 CYS A C 1
ATOM 750 O O . CYS A 1 91 ? 18.908 -11.838 -0.701 1.00 42.47 91 CYS A O 1
ATOM 752 N N . SER A 1 92 ? 19.885 -13.641 -1.592 1.00 36.19 92 SER A N 1
ATOM 753 C CA . SER A 1 92 ? 21.072 -13.498 -0.767 1.00 36.19 92 SER A CA 1
ATOM 754 C C . SER A 1 92 ? 21.820 -12.271 -1.283 1.00 36.19 92 SER A C 1
ATOM 756 O O . SER A 1 92 ? 22.018 -12.098 -2.481 1.00 36.19 92 SER A O 1
ATOM 758 N N . ILE A 1 93 ? 22.239 -11.421 -0.350 1.00 40.69 93 ILE A N 1
ATOM 759 C CA . ILE A 1 93 ? 23.017 -10.176 -0.506 1.00 40.69 93 ILE A CA 1
ATOM 760 C C . ILE A 1 93 ? 24.326 -10.334 -1.327 1.00 40.69 93 ILE A C 1
ATOM 762 O O . ILE A 1 93 ? 25.110 -9.404 -1.470 1.00 40.69 93 ILE A O 1
ATOM 766 N N . THR A 1 94 ? 24.576 -11.488 -1.939 1.00 37.78 94 THR A N 1
ATOM 767 C CA . THR A 1 94 ? 25.611 -11.674 -2.958 1.00 37.78 94 THR A CA 1
ATOM 768 C C . THR A 1 94 ? 25.302 -10.968 -4.282 1.00 37.78 94 THR A C 1
ATOM 770 O O . THR A 1 94 ? 26.225 -10.746 -5.065 1.00 37.78 94 THR A O 1
ATOM 773 N N . ASP A 1 95 ? 24.058 -10.544 -4.519 1.00 40.59 95 ASP A N 1
ATOM 774 C CA . ASP A 1 95 ? 23.635 -10.072 -5.843 1.00 40.59 95 ASP A CA 1
ATOM 775 C C . ASP A 1 95 ? 23.779 -8.570 -6.109 1.00 40.59 95 ASP A C 1
ATOM 777 O O . ASP A 1 95 ? 23.537 -8.141 -7.234 1.00 40.59 95 ASP A O 1
ATOM 781 N N . ILE A 1 96 ? 24.322 -7.792 -5.166 1.00 43.53 96 ILE A N 1
ATOM 782 C CA . ILE A 1 96 ? 24.850 -6.444 -5.472 1.00 43.53 96 ILE A CA 1
ATOM 783 C C . ILE A 1 96 ? 26.056 -6.553 -6.436 1.00 43.53 96 ILE A C 1
ATOM 785 O O . ILE A 1 96 ? 26.362 -5.623 -7.174 1.00 43.53 96 ILE A O 1
ATOM 789 N N . ASN A 1 97 ? 26.696 -7.732 -6.485 1.00 42.75 97 ASN A N 1
ATOM 790 C CA . ASN A 1 97 ? 27.710 -8.103 -7.474 1.00 42.75 97 ASN A CA 1
ATOM 791 C C . ASN A 1 97 ? 27.209 -9.132 -8.505 1.00 42.75 97 ASN A C 1
ATOM 793 O O . ASN A 1 97 ? 28.018 -9.639 -9.292 1.00 42.75 97 ASN A O 1
ATOM 797 N N . SER A 1 98 ? 25.911 -9.471 -8.524 1.00 44.9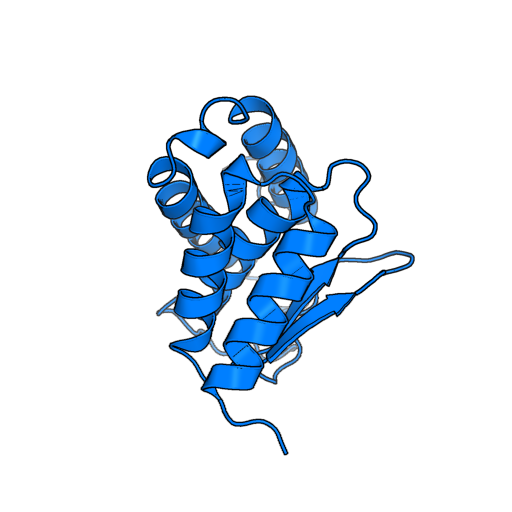7 98 SER A N 1
ATOM 798 C CA . SER A 1 98 ? 25.397 -10.316 -9.600 1.00 44.97 98 SER A CA 1
ATOM 799 C C . SER A 1 98 ? 25.441 -9.516 -10.884 1.00 44.97 98 SER A C 1
ATOM 801 O O . SER A 1 98 ? 24.880 -8.432 -11.012 1.00 44.97 98 SER A O 1
ATOM 803 N N . LYS A 1 99 ? 26.143 -10.066 -11.865 1.00 46.41 99 LYS A N 1
ATOM 804 C CA . LYS A 1 99 ? 26.266 -9.493 -13.203 1.00 46.41 99 LYS A CA 1
ATOM 805 C C . LYS A 1 99 ? 24.959 -9.592 -14.003 1.00 46.41 99 LYS A C 1
ATOM 807 O O . LYS A 1 99 ? 25.015 -9.496 -15.225 1.00 46.41 99 LYS A O 1
ATOM 812 N N . ASP A 1 100 ? 23.815 -9.791 -13.342 1.00 48.44 100 ASP A N 1
ATOM 813 C CA . ASP A 1 100 ? 22.505 -9.895 -13.978 1.00 48.44 100 ASP A CA 1
ATOM 814 C C . ASP A 1 100 ? 21.528 -8.819 -13.451 1.00 48.44 100 ASP A C 1
ATOM 816 O O . ASP A 1 100 ? 20.603 -9.115 -12.681 1.00 48.44 100 ASP A O 1
ATOM 820 N N . PRO A 1 101 ? 21.720 -7.548 -13.875 1.00 48.16 101 PRO A N 1
ATOM 821 C CA . PRO A 1 101 ? 20.818 -6.431 -13.576 1.00 48.16 101 PRO A CA 1
ATOM 822 C C . PRO A 1 101 ? 19.348 -6.713 -13.924 1.00 48.16 101 PRO A C 1
ATOM 824 O O . PRO A 1 101 ? 18.450 -6.053 -13.400 1.00 48.16 101 PRO A O 1
ATOM 827 N N . GLY A 1 102 ? 19.086 -7.702 -14.788 1.00 51.94 102 GLY A N 1
ATOM 828 C CA . GLY A 1 102 ? 17.742 -8.099 -15.187 1.00 51.94 102 GLY A CA 1
ATOM 829 C C . GLY A 1 102 ? 16.898 -8.647 -14.036 1.00 51.94 102 GLY A C 1
ATOM 830 O O . GLY A 1 102 ? 15.680 -8.484 -14.058 1.00 51.94 102 GLY A O 1
ATOM 831 N N . SER A 1 103 ? 17.500 -9.253 -13.006 1.00 57.22 103 SER A N 1
ATOM 832 C CA . SER A 1 103 ? 16.745 -9.919 -11.932 1.00 57.22 103 SER A CA 1
ATOM 833 C C . SER A 1 103 ? 16.135 -8.944 -10.911 1.00 57.22 103 SER A C 1
ATOM 835 O O . SER A 1 103 ? 14.950 -9.071 -10.589 1.00 57.22 103 SER A O 1
ATOM 837 N N . VAL A 1 104 ? 16.902 -7.941 -10.465 1.00 59.81 104 VAL A N 1
ATOM 838 C CA . VAL A 1 104 ? 16.452 -6.886 -9.537 1.00 59.81 104 VAL A CA 1
ATOM 839 C C . VAL A 1 104 ? 15.461 -5.956 -10.233 1.00 59.81 104 VAL A C 1
ATOM 841 O O . VAL A 1 104 ? 14.363 -5.751 -9.719 1.00 59.81 104 VAL A O 1
ATOM 844 N N . CYS A 1 105 ? 15.779 -5.497 -11.453 1.00 64.25 105 CYS A N 1
ATOM 845 C CA . CYS A 1 105 ? 14.866 -4.672 -12.251 1.00 64.25 105 CYS A CA 1
ATOM 846 C C . CYS A 1 105 ? 13.509 -5.359 -12.442 1.00 64.25 105 CYS A C 1
ATOM 848 O O . CYS A 1 105 ? 12.465 -4.733 -12.280 1.00 64.25 105 CYS A O 1
ATOM 850 N N . SER A 1 106 ? 13.506 -6.668 -12.713 1.00 75.19 106 SER A N 1
ATOM 851 C CA . SER A 1 106 ? 12.261 -7.417 -12.902 1.00 75.19 106 SER A CA 1
ATOM 852 C C . SER A 1 106 ? 11.406 -7.494 -11.635 1.00 75.19 106 SER A C 1
ATOM 854 O O . SER A 1 106 ? 10.184 -7.552 -11.740 1.00 75.19 106 SER A O 1
ATOM 856 N N . ARG A 1 107 ? 12.013 -7.529 -10.441 1.00 81.12 107 ARG A N 1
ATOM 857 C CA . ARG A 1 107 ? 11.270 -7.578 -9.173 1.00 81.12 107 ARG A CA 1
ATOM 858 C C . ARG A 1 107 ? 10.614 -6.234 -8.862 1.00 81.12 107 ARG A C 1
ATOM 860 O O . ARG A 1 107 ? 9.425 -6.205 -8.566 1.00 81.12 107 ARG A O 1
ATOM 867 N N . GLU A 1 108 ? 11.352 -5.140 -9.016 1.00 85.25 108 GLU A N 1
ATOM 868 C CA . GLU A 1 108 ? 10.811 -3.787 -8.845 1.00 85.25 108 GLU A CA 1
ATOM 869 C C . GLU A 1 108 ? 9.689 -3.487 -9.846 1.00 85.25 108 GLU A C 1
ATOM 871 O O . GLU A 1 108 ? 8.662 -2.913 -9.483 1.00 85.25 108 GLU A O 1
ATOM 876 N N . ILE A 1 109 ? 9.838 -3.926 -11.104 1.00 85.81 109 ILE A N 1
ATOM 877 C CA . ILE A 1 109 ? 8.784 -3.805 -12.121 1.00 85.81 109 ILE A CA 1
ATOM 878 C C . ILE A 1 109 ? 7.513 -4.527 -11.667 1.00 85.81 109 ILE A C 1
ATOM 880 O O . ILE A 1 109 ? 6.460 -3.895 -11.631 1.00 85.81 109 ILE A O 1
ATOM 884 N N . ARG A 1 110 ? 7.606 -5.802 -11.262 1.00 88.06 110 ARG A N 1
ATOM 885 C CA . ARG A 1 110 ? 6.438 -6.575 -10.803 1.00 88.06 110 ARG A CA 1
ATOM 886 C C . ARG A 1 110 ? 5.787 -5.979 -9.558 1.00 88.06 110 ARG A C 1
ATOM 888 O O . ARG A 1 110 ? 4.563 -5.954 -9.467 1.00 88.06 110 ARG A O 1
ATOM 895 N N . ALA A 1 111 ? 6.581 -5.473 -8.615 1.00 90.75 111 ALA A N 1
ATOM 896 C CA . ALA A 1 111 ? 6.056 -4.801 -7.432 1.00 90.75 111 ALA A CA 1
ATOM 897 C C . ALA A 1 111 ? 5.257 -3.542 -7.811 1.00 90.75 111 ALA A C 1
ATOM 899 O O . ALA A 1 111 ? 4.161 -3.324 -7.297 1.00 90.75 111 ALA A O 1
ATOM 900 N N . TRP A 1 112 ? 5.743 -2.750 -8.773 1.00 93.25 112 TRP A N 1
ATOM 901 C CA . TRP A 1 112 ? 4.994 -1.610 -9.306 1.00 93.25 112 TRP A CA 1
ATOM 902 C C . TRP A 1 112 ? 3.779 -2.000 -10.163 1.00 93.25 112 TRP A C 1
ATOM 904 O O . TRP A 1 112 ? 2.797 -1.268 -10.153 1.00 93.25 112 TRP A O 1
ATOM 914 N N . GLU A 1 113 ? 3.802 -3.122 -10.884 1.00 93.81 113 GLU A N 1
ATOM 915 C CA . GLU A 1 113 ? 2.626 -3.646 -11.608 1.00 93.81 113 GLU A CA 1
ATOM 916 C C . GLU A 1 113 ? 1.522 -4.105 -10.640 1.00 93.81 113 GLU A C 1
ATOM 918 O O . GLU A 1 113 ? 0.332 -3.865 -10.868 1.00 93.81 113 GLU A O 1
ATOM 923 N N . ALA A 1 114 ? 1.910 -4.723 -9.521 1.00 94.12 114 ALA A N 1
ATOM 924 C CA . ALA A 1 114 ? 0.991 -5.028 -8.432 1.00 94.12 114 ALA A CA 1
ATOM 925 C C . ALA A 1 114 ? 0.432 -3.738 -7.809 1.00 94.12 114 ALA A C 1
ATOM 927 O O . ALA A 1 114 ? -0.779 -3.629 -7.624 1.00 94.12 114 ALA A O 1
ATOM 928 N N . ALA A 1 115 ? 1.287 -2.740 -7.564 1.00 96.38 115 ALA A N 1
ATOM 929 C CA . ALA A 1 115 ? 0.858 -1.439 -7.059 1.00 96.38 115 ALA A CA 1
ATOM 930 C C . ALA A 1 115 ? -0.103 -0.719 -8.019 1.00 96.38 115 ALA A C 1
ATOM 932 O O . ALA A 1 115 ? -1.083 -0.146 -7.560 1.00 96.38 115 ALA A O 1
ATOM 933 N N . ASP A 1 116 ? 0.110 -0.804 -9.338 1.00 97.50 116 ASP A N 1
ATOM 934 C CA . ASP A 1 116 ? -0.819 -0.257 -10.337 1.00 97.50 116 ASP A CA 1
ATOM 935 C C . ASP A 1 116 ? -2.201 -0.914 -10.240 1.00 97.50 116 ASP A C 1
ATOM 937 O O . ASP A 1 116 ? -3.223 -0.233 -10.297 1.00 97.50 116 ASP A O 1
ATOM 941 N N . SER A 1 117 ? -2.231 -2.236 -10.049 1.00 96.62 117 SER A N 1
ATOM 942 C CA . SER A 1 117 ? -3.478 -2.994 -9.911 1.00 96.62 117 SER A CA 1
ATOM 943 C C . SER A 1 117 ? -4.255 -2.600 -8.652 1.00 96.62 117 SER A C 1
ATOM 945 O O . SER A 1 117 ? -5.486 -2.541 -8.680 1.00 96.62 117 SER A O 1
ATOM 947 N N . GLU A 1 118 ? -3.556 -2.314 -7.550 1.00 96.31 118 GLU A N 1
ATOM 948 C CA . GLU A 1 118 ? -4.186 -1.761 -6.348 1.00 96.31 118 GLU A CA 1
ATOM 949 C C . GLU A 1 118 ? -4.616 -0.310 -6.552 1.00 96.31 118 GLU A C 1
ATOM 951 O O . GLU A 1 118 ? -5.738 0.040 -6.205 1.00 96.31 118 GLU A O 1
ATOM 956 N N . PHE A 1 119 ? -3.791 0.523 -7.185 1.00 97.56 119 PHE A N 1
ATOM 957 C CA 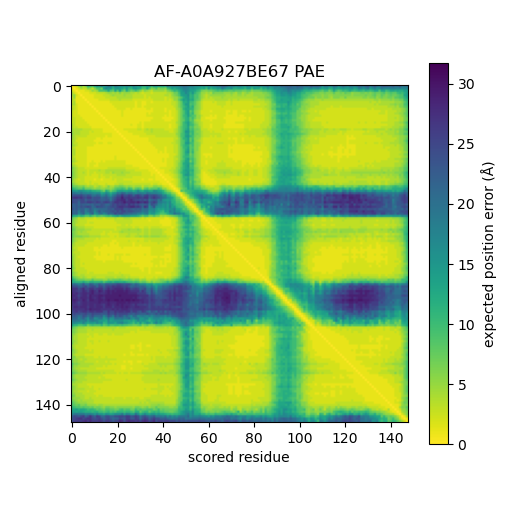. PHE A 1 119 ? -4.132 1.913 -7.475 1.00 97.56 119 PHE A CA 1
ATOM 958 C C . PHE A 1 119 ? -5.434 2.018 -8.286 1.00 97.56 119 PHE A C 1
ATOM 960 O O . PHE A 1 119 ? -6.326 2.795 -7.949 1.00 97.56 119 PHE A O 1
ATOM 967 N N . ASP A 1 120 ? -5.587 1.195 -9.326 1.00 96.81 120 ASP A N 1
ATOM 968 C CA . ASP A 1 120 ? -6.771 1.202 -10.192 1.00 96.81 120 ASP A CA 1
ATOM 969 C C . ASP A 1 120 ? -8.050 0.701 -9.492 1.00 96.81 120 ASP A C 1
ATOM 971 O O . ASP A 1 120 ? -9.163 1.048 -9.923 1.00 96.81 120 ASP A O 1
ATOM 975 N N . ARG A 1 121 ? -7.907 -0.079 -8.406 1.00 96.19 121 ARG A N 1
ATOM 976 C CA . ARG A 1 121 ? -9.012 -0.595 -7.581 1.00 96.19 121 ARG A CA 1
ATOM 977 C C . ARG A 1 121 ? -9.712 0.507 -6.789 1.00 96.19 121 ARG A C 1
ATOM 979 O O . ARG A 1 121 ? -10.915 0.378 -6.577 1.00 96.19 121 ARG A O 1
ATOM 986 N N . PHE A 1 122 ? -8.996 1.552 -6.378 1.00 96.25 122 PHE A N 1
ATOM 987 C CA . PHE A 1 122 ? -9.495 2.606 -5.489 1.00 96.25 122 PHE A CA 1
ATOM 988 C C . PHE A 1 122 ? -9.853 3.873 -6.281 1.00 96.25 122 PHE A C 1
ATOM 990 O O . PHE A 1 122 ? -8.956 4.584 -6.745 1.00 96.25 122 PHE A O 1
ATOM 997 N N . PRO A 1 123 ? -11.150 4.176 -6.501 1.00 95.44 123 PRO A N 1
ATOM 998 C CA . PRO A 1 123 ? -11.567 5.368 -7.238 1.00 95.44 123 PRO A CA 1
ATOM 999 C C . PRO A 1 123 ? -11.013 6.674 -6.660 1.00 95.44 123 PRO A C 1
ATOM 1001 O O . PRO A 1 123 ? -10.644 7.558 -7.430 1.00 95.44 123 PRO A O 1
ATOM 1004 N N . GLU A 1 124 ? -10.906 6.767 -5.337 1.00 94.81 124 GLU A N 1
ATOM 1005 C CA . GLU A 1 124 ? -10.385 7.916 -4.598 1.00 94.81 124 GLU A CA 1
ATOM 1006 C C . GLU A 1 124 ? -8.930 8.248 -4.957 1.00 94.81 124 GLU A C 1
ATOM 1008 O O . GLU A 1 124 ? -8.535 9.410 -4.932 1.00 94.81 124 GLU A O 1
ATOM 1013 N N . LEU A 1 125 ? -8.130 7.262 -5.379 1.00 95.62 125 LEU A N 1
ATOM 1014 C CA . LEU A 1 125 ? -6.748 7.500 -5.798 1.00 95.62 125 LEU A CA 1
ATOM 1015 C C . LEU A 1 125 ? -6.654 8.083 -7.214 1.00 95.62 125 LEU A C 1
ATOM 1017 O O . LEU A 1 125 ? -5.660 8.729 -7.548 1.00 95.62 125 LEU A O 1
ATOM 1021 N N . LYS A 1 126 ? -7.677 7.912 -8.062 1.00 94.69 126 LYS A N 1
ATOM 1022 C CA . LYS A 1 126 ? -7.605 8.266 -9.494 1.00 94.69 126 LYS A CA 1
ATOM 1023 C C . LYS A 1 126 ? -7.400 9.757 -9.736 1.00 94.69 126 LYS A C 1
ATOM 1025 O O . LYS A 1 126 ? -6.722 10.116 -10.700 1.00 94.69 126 LYS A O 1
ATOM 1030 N N . GLU A 1 127 ? -7.915 10.610 -8.855 1.00 95.38 127 GLU A N 1
ATOM 1031 C CA . GLU A 1 127 ? -7.697 12.064 -8.905 1.00 95.38 127 GLU A CA 1
ATOM 1032 C C . GLU A 1 127 ? -6.216 12.437 -8.721 1.00 95.38 127 GLU A C 1
ATOM 1034 O O . GLU A 1 127 ? -5.757 13.467 -9.213 1.00 95.38 127 GLU A O 1
ATOM 1039 N N . HIS A 1 128 ? -5.432 11.547 -8.110 1.00 96.38 128 HIS A N 1
ATOM 1040 C CA . HIS A 1 128 ? -4.012 11.730 -7.817 1.00 96.38 128 HIS A CA 1
ATOM 1041 C C . HIS A 1 128 ? -3.093 10.941 -8.762 1.00 96.38 128 HIS A C 1
ATOM 1043 O O . HIS A 1 128 ? -1.890 10.824 -8.522 1.00 96.38 128 HIS A O 1
ATOM 1049 N N . LYS A 1 129 ? -3.615 10.436 -9.891 1.00 96.31 129 LYS A N 1
ATOM 1050 C CA . LYS A 1 129 ? -2.850 9.608 -10.842 1.00 96.31 129 LYS A CA 1
ATOM 1051 C C . LYS A 1 129 ? -1.549 10.257 -11.308 1.00 96.31 129 LYS A C 1
ATOM 1053 O O . LYS A 1 129 ? -0.541 9.569 -11.430 1.00 96.31 129 LYS A O 1
ATOM 1058 N N . GLN A 1 130 ? -1.543 11.563 -11.565 1.00 96.44 130 GLN A N 1
ATOM 1059 C CA . GLN A 1 130 ? -0.328 12.253 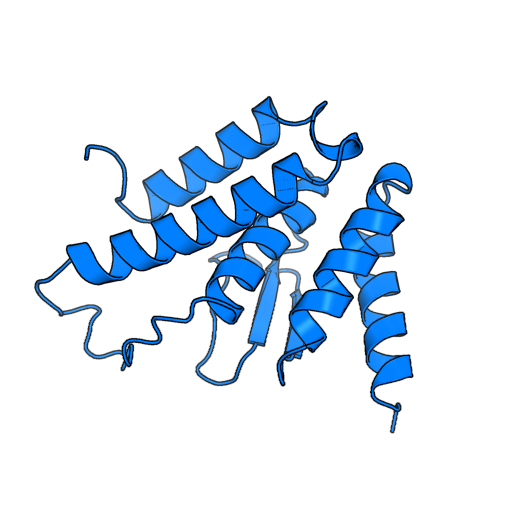-12.006 1.00 96.44 130 GLN A CA 1
ATOM 1060 C C . GLN A 1 130 ? 0.765 12.254 -10.924 1.00 96.44 130 GLN A C 1
ATOM 1062 O O .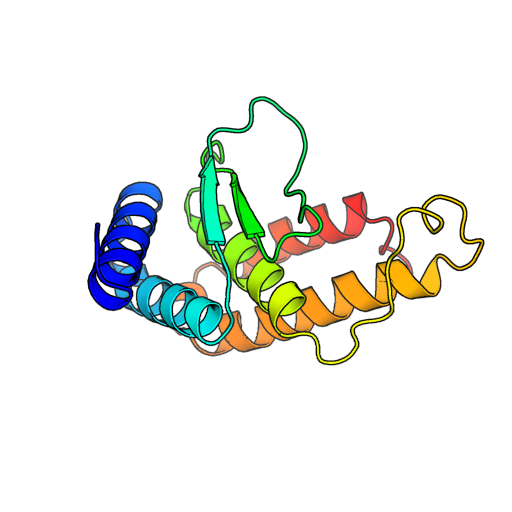 GLN A 1 130 ? 1.941 12.088 -11.242 1.00 96.44 130 GLN A O 1
ATOM 1067 N N . GLU A 1 131 ? 0.378 12.411 -9.657 1.00 96.25 131 GLU A N 1
ATOM 1068 C CA . GLU A 1 131 ? 1.287 12.375 -8.509 1.00 96.25 131 GLU A CA 1
ATOM 1069 C C . GLU A 1 131 ? 1.891 10.977 -8.338 1.00 96.25 131 GLU A C 1
ATOM 1071 O O . GLU A 1 131 ? 3.114 10.840 -8.288 1.00 96.25 131 GLU A O 1
ATOM 1076 N N . TYR A 1 132 ? 1.048 9.941 -8.369 1.00 96.75 132 TYR A N 1
ATOM 1077 C CA . TYR A 1 132 ? 1.474 8.542 -8.327 1.00 96.75 132 TYR A CA 1
ATOM 1078 C C . TYR A 1 132 ? 2.456 8.196 -9.454 1.00 96.75 132 TYR A C 1
ATOM 1080 O O . TYR A 1 132 ? 3.524 7.643 -9.200 1.00 96.75 132 TYR A O 1
ATOM 1088 N N . GLN A 1 133 ? 2.150 8.575 -10.701 1.00 96.12 133 GLN A N 1
ATOM 1089 C CA . GLN A 1 133 ? 3.033 8.299 -11.840 1.00 96.12 133 GLN A CA 1
ATOM 1090 C C . GLN A 1 133 ? 4.371 9.040 -11.735 1.00 96.12 133 GLN A C 1
ATOM 1092 O O . GLN A 1 133 ? 5.406 8.475 -12.086 1.00 96.12 133 GLN A O 1
ATOM 1097 N N . LYS A 1 134 ? 4.376 10.277 -11.220 1.00 94.94 134 LYS A N 1
ATOM 1098 C CA . LYS A 1 134 ? 5.613 11.034 -10.986 1.00 94.94 134 LYS A CA 1
ATOM 1099 C C . LYS A 1 134 ? 6.487 10.360 -9.926 1.00 94.94 134 LYS A C 1
ATOM 1101 O O . LYS A 1 134 ? 7.691 10.232 -10.137 1.00 94.94 134 LYS A O 1
ATOM 1106 N N . HIS A 1 135 ? 5.888 9.914 -8.822 1.00 94.44 135 HIS A N 1
ATOM 1107 C CA . HIS A 1 135 ? 6.592 9.193 -7.758 1.00 94.44 135 HIS A CA 1
ATOM 1108 C C . HIS A 1 135 ? 7.160 7.861 -8.259 1.00 94.44 135 HIS A C 1
ATOM 1110 O O . HIS A 1 135 ? 8.359 7.620 -8.170 1.00 94.44 135 HIS A O 1
ATOM 1116 N N . LYS A 1 136 ? 6.331 7.047 -8.920 1.00 93.56 136 LYS A N 1
ATOM 1117 C CA . LYS A 1 136 ? 6.746 5.783 -9.541 1.00 93.56 136 LYS A CA 1
ATOM 1118 C C . LYS A 1 136 ? 7.897 5.960 -10.534 1.00 93.56 136 LYS A C 1
ATOM 1120 O O . LYS A 1 136 ? 8.830 5.160 -10.529 1.00 93.56 136 LYS A O 1
ATOM 1125 N N . ALA A 1 137 ? 7.844 6.983 -11.389 1.00 90.62 137 ALA A N 1
ATOM 1126 C CA . ALA A 1 137 ? 8.927 7.282 -12.326 1.00 90.62 137 ALA A CA 1
ATOM 1127 C C . ALA A 1 137 ? 10.230 7.621 -11.586 1.00 90.62 137 ALA A C 1
ATOM 1129 O O . ALA A 1 137 ? 11.279 7.073 -11.913 1.00 90.62 137 ALA A O 1
ATOM 1130 N N . HIS A 1 138 ? 10.155 8.441 -10.533 1.00 89.44 138 HIS A N 1
ATOM 1131 C CA . HIS A 1 138 ? 11.309 8.765 -9.695 1.00 89.44 138 HIS A CA 1
ATOM 1132 C C . HIS A 1 138 ? 11.929 7.523 -9.029 1.00 89.44 138 HIS A C 1
ATOM 1134 O O . HIS A 1 138 ? 13.152 7.356 -9.056 1.00 89.44 138 HIS A O 1
ATOM 1140 N N . CYS A 1 139 ? 11.108 6.616 -8.492 1.00 87.00 139 CYS A N 1
ATOM 1141 C CA . CYS A 1 139 ? 11.594 5.359 -7.921 1.00 87.00 139 CYS A CA 1
ATOM 1142 C C . CYS A 1 139 ? 12.255 4.481 -8.995 1.00 87.00 139 CYS A C 1
ATOM 1144 O O . CYS A 1 139 ? 13.394 4.054 -8.826 1.00 87.00 139 CYS A O 1
ATOM 1146 N N . LYS A 1 140 ? 11.608 4.296 -10.155 1.00 82.50 140 LYS A N 1
ATOM 1147 C CA . LYS A 1 140 ? 12.177 3.532 -11.282 1.00 82.50 140 LYS A CA 1
ATOM 1148 C C . LYS A 1 140 ? 13.509 4.097 -11.785 1.00 82.50 140 LYS A C 1
ATOM 1150 O O . LYS A 1 140 ? 14.407 3.313 -12.089 1.00 82.50 140 LYS A O 1
ATOM 1155 N N . HIS A 1 141 ? 13.656 5.421 -11.835 1.00 81.81 141 HIS A N 1
ATOM 1156 C CA . HIS A 1 141 ? 14.930 6.074 -12.144 1.00 81.81 141 HIS A CA 1
ATOM 1157 C C . HIS A 1 141 ? 16.008 5.707 -11.121 1.00 81.81 141 HIS A C 1
ATOM 1159 O O . HIS A 1 141 ? 17.102 5.284 -11.488 1.00 81.81 141 HIS A O 1
ATOM 1165 N N . THR A 1 142 ? 15.674 5.802 -9.832 1.00 79.12 142 THR A N 1
ATOM 1166 C CA . THR A 1 142 ? 16.584 5.491 -8.718 1.00 79.12 142 THR A CA 1
ATOM 1167 C C . THR A 1 142 ? 17.045 4.031 -8.738 1.00 79.12 142 THR A C 1
ATOM 1169 O O . THR A 1 142 ? 18.185 3.737 -8.385 1.00 79.12 142 THR A O 1
ATOM 1172 N N . TYR A 1 143 ? 16.194 3.118 -9.211 1.00 72.19 143 TYR A N 1
ATOM 1173 C CA . TYR A 1 143 ? 16.518 1.698 -9.373 1.00 72.19 143 TYR A CA 1
ATOM 1174 C C . TYR A 1 143 ? 17.262 1.366 -10.679 1.00 72.19 143 TYR A C 1
ATOM 1176 O O . TYR A 1 143 ? 17.643 0.215 -10.879 1.00 72.19 143 TYR A O 1
ATOM 1184 N N . GLY A 1 144 ? 17.466 2.336 -11.578 1.00 70.06 144 GLY A N 1
ATOM 1185 C CA . GLY A 1 144 ? 18.130 2.118 -12.868 1.00 70.06 144 GLY A CA 1
ATOM 1186 C C . GLY A 1 144 ? 17.277 1.377 -13.907 1.00 70.06 144 GLY A C 1
ATOM 1187 O O . GLY A 1 144 ? 17.826 0.691 -14.765 1.00 70.06 144 GLY A O 1
ATOM 1188 N N . ILE A 1 145 ? 15.945 1.495 -13.835 1.00 68.75 145 ILE A N 1
ATOM 1189 C CA . ILE A 1 145 ? 14.983 0.781 -14.703 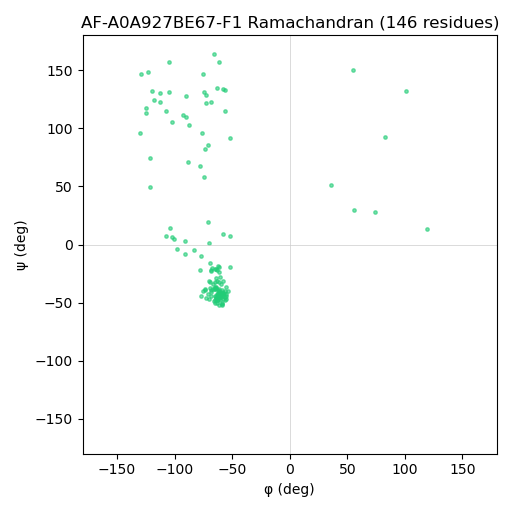1.00 68.75 145 ILE A CA 1
ATOM 1190 C C . ILE A 1 145 ? 14.623 1.592 -15.971 1.00 68.75 145 ILE A C 1
ATOM 1192 O O . ILE A 1 145 ? 13.953 1.088 -16.870 1.00 68.75 145 ILE A O 1
ATOM 1196 N N . GLU A 1 146 ? 15.051 2.851 -16.087 1.00 59.53 146 GLU A N 1
ATOM 1197 C CA . GLU A 1 146 ? 14.729 3.686 -17.252 1.00 59.53 146 GLU A CA 1
ATOM 1198 C C . GLU A 1 146 ? 15.512 3.267 -18.513 1.00 59.53 146 GLU A C 1
ATOM 1200 O O . GLU A 1 146 ? 16.741 3.305 -18.526 1.00 59.53 146 GLU A O 1
ATOM 1205 N N . GLY A 1 147 ? 14.796 2.916 -19.594 1.00 49.47 147 GLY A N 1
ATOM 1206 C CA . GLY A 1 147 ? 15.372 2.684 -20.930 1.00 49.47 147 GLY A CA 1
ATOM 1207 C C . GLY A 1 147 ? 15.199 1.286 -21.544 1.00 49.47 147 GLY A C 1
ATOM 1208 O O . GLY A 1 147 ? 15.877 1.005 -22.533 1.00 49.47 147 GLY A O 1
ATOM 1209 N N . GLN A 1 148 ? 14.331 0.425 -20.994 1.00 44.72 148 GLN A N 1
ATOM 1210 C CA . GLN A 1 148 ? 13.902 -0.832 -21.637 1.00 44.72 148 GLN A CA 1
ATOM 1211 C C . GLN A 1 148 ? 12.613 -0.666 -22.443 1.00 44.72 148 GLN A C 1
ATOM 1213 O O . GLN A 1 148 ? 11.704 0.047 -21.958 1.00 44.72 148 GLN A O 1
#

Radius of gyration: 15.4 Å; Cα contacts (8 Å, |Δi|>4): 133; chains: 1; bounding box: 39×32×46 Å

Mean predicted aligned error: 7.72 Å

pLDDT: mean 81.98, std 18.99, range [36.19, 98.0]

Secondary structure (DSSP, 8-state):
---HHHHHHHHHHHHHHHH--GGGHHHHHHHHHHHTTSS-EEEEE--SSS-----TTTEEEEE---SSTTHHHHHHHHHHHHHH-S------GGGGG-S-HHHHHHHHHHHHHHHHHHHHH-GGGGGGHHHHHHHHHHHHHHTT-TT-

Sequence (148 aa):
MLTREESIIKKIQEFKDAVHESQFDECLEYLIKKAYEKPVLILLENRNGLGSEIDKSSTIRIDNSFECKRIIIYELMHEIGHLLDPIKRDCSITDINSKDPGSVCSREIRAWEAADSEFDRFPELKEHKQEYQKHKAHCKHTYGIEGQ